Protein AF-A0A7Y0WK11-F1 (afdb_monomer)

Sequence (123 aa):
MGTFAAQTRNSITFGVKVQTRTAPRTLKIRSVFTRHSRAVTDRECSAAASDIALTLRQQLPVQWLLEGGDSFDFDLAAIIDGLDAIKPFGYPEDPPGLALDDLNEQLAKLLDWADDAEIKLIP

Foldseek 3Di:
DDDDDDDDDPPPPPPVPPVVPVFALEQACVVLCVVLVPPQALQSLLVSLVVNLVSCCVRGDVLCCDPPHPNHPPLNVVLSVLSNPSDNDDDPPDDRCPSVVSSVVSVVSVVVVCVVSNRHYDD

Nearest PDB structures (foldseek):
  1apc-assembly1_A  TM=3.805E-01  e=5.861E+00  Escherichia coli

Mean predicted aligned error: 12.35 Å

Radius of gyration: 22.63 Å; Cα contacts (8 Å, |Δi|>4): 124; chains: 1; bounding box: 49×23×84 Å

Solvent-accessible surface area (backbone atoms only — not comparable to full-atom values): 7321 Å² total; per-residue (Å²): 139,81,89,84,89,86,78,90,77,79,81,73,75,77,70,75,71,71,71,70,69,86,62,60,59,57,42,76,47,49,54,59,50,61,73,40,72,76,49,80,47,36,46,45,29,18,52,40,27,44,53,49,40,52,50,48,64,71,68,46,64,62,55,33,67,35,84,92,41,99,59,42,35,68,68,62,44,51,38,38,53,52,25,65,63,39,46,59,62,75,57,95,84,51,63,91,58,49,39,52,53,53,47,53,51,36,49,50,54,50,51,52,50,27,57,77,69,64,30,40,81,34,108

Structure (mmCIF, N/CA/C/O backbone):
data_AF-A0A7Y0WK11-F1
#
_entry.id   AF-A0A7Y0WK11-F1
#
loop_
_atom_site.group_PDB
_atom_site.id
_atom_site.type_symbol
_atom_site.label_atom_id
_atom_site.label_alt_id
_atom_site.label_comp_id
_atom_site.label_asym_id
_atom_site.label_entity_id
_atom_site.label_seq_id
_atom_site.pdbx_PDB_ins_code
_atom_site.Cartn_x
_atom_site.Cartn_y
_atom_site.Cartn_z
_atom_site.occupancy
_atom_site.B_iso_or_equiv
_atom_site.auth_seq_id
_atom_site.auth_comp_id
_atom_site.auth_asym_id
_atom_site.auth_atom_id
_atom_site.pdbx_PDB_model_num
ATOM 1 N N . MET A 1 1 ? -29.328 14.636 67.305 1.00 38.38 1 MET A N 1
ATOM 2 C CA . MET A 1 1 ? -28.026 13.932 67.345 1.00 38.38 1 MET A CA 1
ATOM 3 C C . MET A 1 1 ? -28.165 12.712 66.453 1.00 38.38 1 MET A C 1
ATOM 5 O O . MET A 1 1 ? -29.156 12.028 66.614 1.00 38.38 1 MET A O 1
ATOM 9 N N . GLY A 1 2 ? -27.338 12.371 65.480 1.00 38.56 2 GLY A N 1
ATOM 10 C CA . GLY A 1 2 ? -26.141 12.931 64.870 1.00 38.56 2 GLY A CA 1
ATOM 11 C C . GLY A 1 2 ? -25.891 12.050 63.634 1.00 38.56 2 GLY A C 1
ATOM 12 O O . GLY A 1 2 ? -26.166 10.854 63.660 1.00 38.56 2 GLY A O 1
ATOM 13 N N . THR A 1 3 ? -25.482 12.672 62.539 1.00 42.69 3 THR A N 1
ATOM 14 C CA . THR A 1 3 ? -25.095 12.086 61.245 1.00 42.69 3 THR A CA 1
ATOM 15 C C . THR A 1 3 ? -24.019 11.008 61.364 1.00 42.69 3 THR A C 1
ATOM 17 O O . THR A 1 3 ? -23.138 11.211 62.182 1.00 42.69 3 THR A O 1
ATOM 20 N N . PHE A 1 4 ? -23.997 10.000 60.478 1.00 45.12 4 PHE A N 1
ATOM 21 C CA . PHE A 1 4 ? -22.808 9.617 59.690 1.00 45.12 4 PHE A CA 1
ATOM 22 C C . PHE A 1 4 ? -23.217 8.810 58.447 1.00 45.12 4 PHE A C 1
ATOM 24 O O . PHE A 1 4 ? -23.961 7.836 58.522 1.00 45.12 4 PHE A O 1
ATOM 31 N N . ALA A 1 5 ? -22.736 9.278 57.299 1.00 45.41 5 ALA A N 1
ATOM 32 C CA . ALA A 1 5 ? -22.879 8.686 55.980 1.00 45.41 5 ALA A CA 1
ATOM 33 C C . ALA A 1 5 ? -21.745 7.691 55.697 1.00 45.41 5 ALA A C 1
ATOM 35 O O . ALA A 1 5 ? -20.624 7.921 56.140 1.00 45.41 5 ALA A O 1
ATOM 36 N N . ALA A 1 6 ? -22.029 6.651 54.912 1.00 45.59 6 ALA A N 1
ATOM 37 C CA . ALA A 1 6 ? -21.088 5.870 54.096 1.00 45.59 6 ALA A CA 1
ATOM 38 C C . ALA A 1 6 ? -21.876 4.691 53.494 1.00 45.59 6 ALA A C 1
ATOM 40 O O . ALA A 1 6 ? -22.678 4.085 54.185 1.00 45.59 6 ALA A O 1
ATOM 41 N N . GLN A 1 7 ? -21.728 4.247 52.255 1.00 43.44 7 GLN A N 1
ATOM 42 C CA . GLN A 1 7 ? -20.975 4.708 51.105 1.00 43.44 7 GLN A CA 1
ATOM 43 C C . GLN A 1 7 ? -21.502 3.855 49.942 1.00 43.44 7 GLN A C 1
ATOM 45 O O . GLN A 1 7 ? -21.763 2.661 50.081 1.00 43.44 7 GLN A O 1
ATOM 50 N N . THR A 1 8 ? -21.696 4.498 48.805 1.00 45.81 8 THR A N 1
ATOM 51 C CA . THR A 1 8 ? -22.075 3.927 47.515 1.00 45.81 8 THR A CA 1
ATOM 52 C C . THR A 1 8 ? -21.244 2.701 47.126 1.00 45.81 8 THR A C 1
ATOM 54 O O . THR A 1 8 ? -20.016 2.766 47.121 1.00 45.81 8 THR A O 1
ATOM 57 N N . ARG A 1 9 ? -21.895 1.652 46.621 1.00 36.44 9 ARG A N 1
ATOM 58 C CA . ARG A 1 9 ? -21.332 0.829 45.544 1.00 36.44 9 ARG A CA 1
ATOM 59 C C . ARG A 1 9 ? -22.390 0.691 44.459 1.00 36.44 9 ARG A C 1
ATOM 61 O O . ARG A 1 9 ? -23.114 -0.292 44.385 1.00 36.44 9 ARG A O 1
ATOM 68 N N . ASN A 1 10 ? -22.468 1.729 43.626 1.00 37.75 10 ASN A N 1
ATOM 69 C CA . ASN A 1 10 ? -22.903 1.546 42.251 1.00 37.75 10 ASN A CA 1
ATOM 70 C C . ASN A 1 10 ? -21.971 0.493 41.658 1.00 37.75 10 ASN A C 1
ATOM 72 O O . ASN A 1 10 ? -20.784 0.755 41.457 1.00 37.75 10 ASN A O 1
ATOM 76 N N . SER A 1 11 ? -22.502 -0.700 41.422 1.00 36.91 11 SER A N 1
ATOM 77 C CA . SER A 1 11 ? -21.900 -1.677 40.530 1.00 36.91 11 SER A CA 1
ATOM 78 C C . SER A 1 11 ? -21.915 -1.064 39.137 1.00 36.91 11 SER A C 1
ATOM 80 O O . SER A 1 11 ? -22.847 -1.257 38.362 1.00 36.91 11 SER A O 1
ATOM 82 N N . ILE A 1 12 ? -20.909 -0.241 38.845 1.00 43.19 12 ILE A N 1
ATOM 83 C CA . ILE A 1 12 ? -20.588 0.127 37.478 1.00 43.19 12 ILE A CA 1
ATOM 84 C C . ILE A 1 12 ? -20.056 -1.166 36.881 1.00 43.19 12 ILE A C 1
ATOM 86 O O . ILE A 1 12 ? -18.886 -1.512 37.036 1.00 43.19 12 ILE A O 1
ATOM 90 N N . THR A 1 13 ? -20.956 -1.925 36.262 1.00 38.69 13 THR A N 1
ATOM 91 C CA . THR A 1 13 ? -20.584 -2.876 35.231 1.00 38.69 13 THR A CA 1
ATOM 92 C C . THR A 1 13 ? -19.736 -2.073 34.261 1.00 38.69 13 THR A C 1
ATOM 94 O O . THR A 1 13 ? -20.257 -1.245 33.511 1.00 38.69 13 THR A O 1
ATOM 97 N N . PHE A 1 14 ? -18.418 -2.260 34.319 1.00 36.22 14 PHE A N 1
ATOM 98 C CA . PHE A 1 14 ? -17.553 -1.955 33.198 1.00 36.22 14 PHE A CA 1
ATOM 99 C C . PHE A 1 14 ? -18.024 -2.896 32.096 1.00 36.22 14 PHE A C 1
ATOM 101 O O . PHE A 1 14 ? -17.494 -3.986 31.905 1.00 36.22 14 PHE A O 1
ATOM 108 N N . GLY A 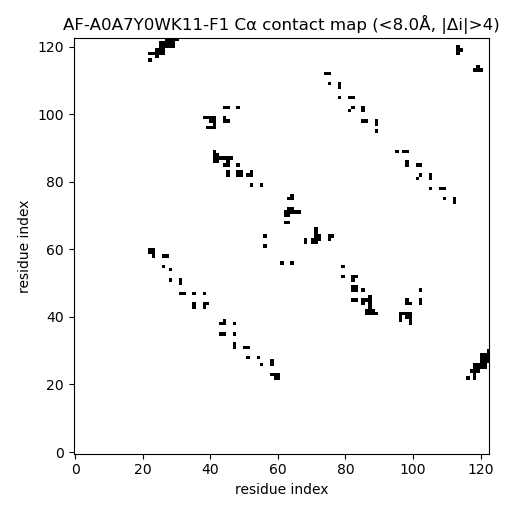1 15 ? -19.093 -2.495 31.403 1.00 32.28 15 GLY A N 1
ATOM 109 C CA . GLY A 1 15 ? -19.269 -2.877 30.027 1.00 32.28 15 GLY A CA 1
ATOM 110 C C . GLY A 1 15 ? -17.970 -2.433 29.402 1.00 32.28 15 GLY A C 1
ATOM 111 O O . GLY A 1 15 ? -17.730 -1.231 29.265 1.00 32.28 15 GLY A O 1
ATOM 112 N N . VAL A 1 16 ? -17.085 -3.397 29.166 1.00 35.97 16 VAL A N 1
ATOM 113 C CA . VAL A 1 16 ? -15.970 -3.239 28.258 1.00 35.97 16 VAL A CA 1
ATOM 114 C C . VAL A 1 16 ? -16.655 -2.752 26.997 1.00 35.97 16 VAL A C 1
ATOM 116 O O . VAL A 1 16 ? -17.256 -3.525 26.255 1.00 35.97 16 VAL A O 1
ATOM 119 N N . LYS A 1 17 ? -16.670 -1.429 26.810 1.00 33.88 17 LYS A N 1
ATOM 120 C CA . LYS A 1 17 ? -16.769 -0.854 25.490 1.00 33.88 17 LYS A CA 1
ATOM 121 C C . LYS A 1 17 ? -15.540 -1.439 24.836 1.00 33.88 17 LYS A C 1
ATOM 123 O O . LYS A 1 17 ? -14.447 -0.899 24.967 1.00 33.88 17 LYS A O 1
ATOM 128 N N . VAL A 1 18 ? -15.734 -2.586 24.190 1.00 41.50 18 VAL A N 1
ATOM 129 C CA . VAL A 1 18 ? -15.023 -2.901 22.974 1.00 41.50 18 VAL A CA 1
ATOM 130 C C . VAL A 1 18 ? -15.247 -1.625 22.188 1.00 41.50 18 VAL A C 1
ATOM 132 O O . VAL A 1 18 ? -16.340 -1.374 21.680 1.00 41.50 18 VAL A O 1
ATOM 135 N N . GLN A 1 19 ? -14.277 -0.711 22.258 1.00 36.12 19 GLN A N 1
ATOM 136 C CA . GLN A 1 19 ? -14.108 0.274 21.222 1.00 36.12 19 GLN A CA 1
ATOM 137 C C . GLN A 1 19 ? -13.847 -0.624 20.033 1.00 36.12 19 GLN A C 1
ATOM 139 O O . GLN A 1 19 ? -12.721 -1.047 19.800 1.00 36.12 19 GLN A O 1
ATOM 144 N N . THR A 1 20 ? -14.933 -1.071 19.402 1.00 43.47 20 THR A N 1
ATOM 145 C CA . THR A 1 20 ? -14.917 -1.663 18.087 1.00 43.47 20 THR A CA 1
ATOM 146 C C . THR A 1 20 ? -14.184 -0.609 17.309 1.00 43.47 20 THR A C 1
ATOM 148 O O . THR A 1 20 ? -14.741 0.477 17.109 1.00 43.47 20 THR A O 1
ATOM 151 N N . ARG A 1 21 ? -12.889 -0.885 17.093 1.00 48.34 21 ARG A N 1
ATOM 152 C CA . ARG A 1 21 ? -11.937 -0.104 16.323 1.00 48.34 21 ARG A CA 1
ATOM 153 C C . ARG A 1 21 ? -12.772 0.652 15.315 1.00 48.34 21 ARG A C 1
ATOM 155 O O . ARG A 1 21 ? -13.444 0.007 14.510 1.00 48.34 21 ARG A O 1
ATOM 162 N N . THR A 1 22 ? -12.832 1.979 15.393 1.00 49.22 22 THR A N 1
ATOM 163 C CA . THR A 1 22 ? -13.481 2.751 14.330 1.00 49.22 22 THR A CA 1
ATOM 164 C C . THR A 1 22 ? -12.533 2.718 13.135 1.00 49.22 22 THR A C 1
ATOM 166 O O . THR A 1 22 ? -11.942 3.720 12.750 1.00 49.22 22 THR A O 1
ATOM 169 N N . ALA A 1 23 ? -12.316 1.506 12.627 1.00 54.41 23 ALA A N 1
ATOM 170 C CA . ALA A 1 23 ? -11.744 1.199 11.353 1.00 54.41 23 ALA A CA 1
ATOM 171 C C . ALA A 1 23 ? -12.574 1.966 10.332 1.00 54.41 23 ALA A C 1
ATOM 173 O O . ALA A 1 23 ? -13.814 1.908 10.388 1.00 54.41 23 ALA A O 1
ATOM 174 N N . PRO A 1 24 ? -11.949 2.723 9.429 1.00 59.22 24 PRO A N 1
ATOM 175 C CA . PRO A 1 24 ? -12.678 3.271 8.309 1.00 59.22 24 PRO A CA 1
ATOM 176 C C . PRO A 1 24 ? -13.310 2.095 7.566 1.00 59.22 24 PRO A C 1
ATOM 178 O O . PRO A 1 24 ? -12.623 1.268 6.988 1.00 59.22 24 PRO A O 1
ATOM 181 N N . ARG A 1 25 ? -14.645 2.015 7.581 1.00 63.31 25 ARG A N 1
ATOM 182 C CA . ARG A 1 25 ? -15.401 0.954 6.887 1.00 63.31 25 ARG A CA 1
ATOM 183 C C . ARG A 1 25 ? -15.254 1.018 5.369 1.00 63.31 25 ARG A C 1
ATOM 185 O O . ARG A 1 25 ? -15.787 0.164 4.664 1.00 63.31 25 ARG A O 1
ATOM 192 N N . THR A 1 26 ? -14.617 2.075 4.869 1.00 69.69 26 THR A N 1
ATOM 193 C CA . THR A 1 26 ? -14.464 2.352 3.452 1.00 69.69 26 THR A CA 1
ATOM 194 C C . THR A 1 26 ? -13.113 2.9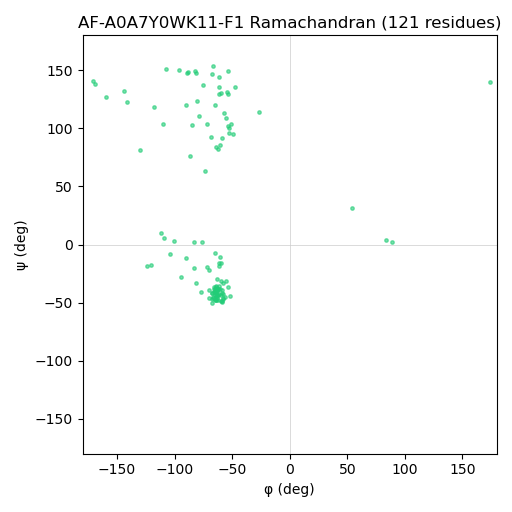88 3.151 1.00 69.69 26 THR A C 1
ATOM 196 O O . THR A 1 26 ? -12.776 3.987 3.787 1.00 69.69 26 THR A O 1
ATOM 199 N N . LEU A 1 27 ? -12.410 2.483 2.136 1.00 71.44 27 LEU A N 1
ATOM 200 C CA . LEU A 1 27 ? -11.136 3.014 1.646 1.00 71.44 27 LEU A CA 1
ATOM 201 C C . LEU A 1 27 ? -11.300 3.474 0.190 1.00 71.44 27 LEU A C 1
ATOM 203 O O . LEU A 1 27 ? -11.639 2.680 -0.690 1.00 71.44 27 LEU A O 1
ATOM 207 N N . LYS A 1 28 ? -11.099 4.769 -0.065 1.00 71.12 28 LYS A N 1
ATOM 208 C CA . LYS A 1 28 ? -11.177 5.398 -1.394 1.00 71.12 28 LYS A CA 1
ATOM 209 C C . LYS A 1 28 ? -9.832 5.293 -2.091 1.00 71.12 28 LYS A C 1
ATOM 211 O O . LYS A 1 28 ? -9.062 6.250 -2.117 1.00 71.12 28 LYS A O 1
ATOM 216 N N . ILE A 1 29 ? -9.535 4.106 -2.596 1.00 69.50 29 ILE A N 1
ATOM 217 C CA . ILE A 1 29 ? -8.260 3.811 -3.259 1.00 69.50 29 ILE A CA 1
ATOM 218 C C . ILE A 1 29 ? -8.449 3.354 -4.705 1.00 69.50 29 ILE A C 1
ATOM 220 O O . ILE A 1 29 ? -7.532 3.450 -5.513 1.00 69.50 29 ILE A O 1
ATOM 224 N N . ARG A 1 30 ? -9.666 2.935 -5.084 1.00 66.19 30 ARG A N 1
ATOM 225 C CA . ARG A 1 30 ? -10.001 2.498 -6.453 1.00 66.19 30 ARG A CA 1
ATOM 226 C C . ARG A 1 30 ? -9.731 3.566 -7.510 1.00 66.19 30 ARG A C 1
ATOM 228 O O . ARG A 1 30 ? -9.347 3.231 -8.628 1.00 66.19 30 ARG A O 1
ATOM 235 N N . SER A 1 31 ? -9.901 4.837 -7.173 1.00 66.50 31 SER A N 1
ATOM 236 C CA . SER A 1 31 ? -9.552 5.967 -8.040 1.00 66.50 31 SER A CA 1
ATOM 237 C C . SER A 1 31 ? -8.043 6.050 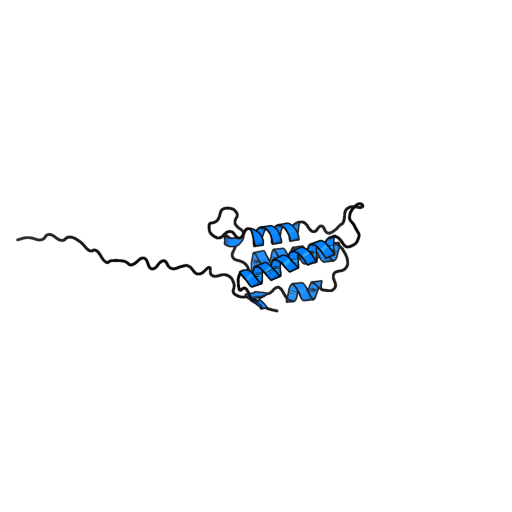-8.300 1.00 66.50 31 SER A C 1
ATOM 239 O O . SER A 1 31 ? -7.636 6.256 -9.445 1.00 66.50 31 SER A O 1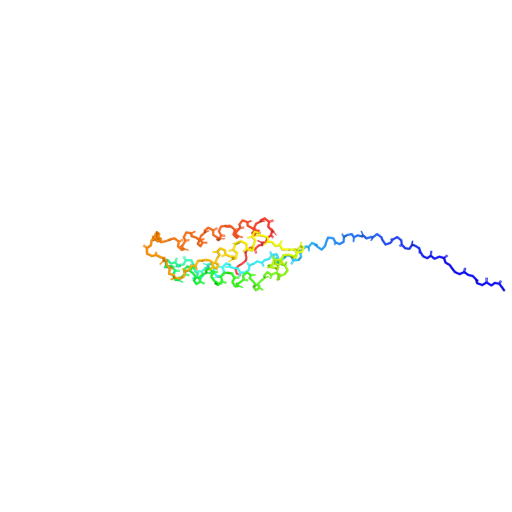
ATOM 241 N N . VAL A 1 32 ? -7.219 5.799 -7.279 1.00 67.31 32 VAL A N 1
ATOM 242 C CA . VAL A 1 32 ? -5.752 5.723 -7.389 1.00 67.31 32 VAL A CA 1
ATOM 243 C C . VAL A 1 32 ? -5.347 4.513 -8.238 1.00 67.31 32 VAL A C 1
ATOM 245 O O . VAL A 1 32 ? -4.606 4.665 -9.206 1.00 67.31 32 VAL A O 1
ATOM 248 N N . PHE A 1 33 ? -5.946 3.343 -7.992 1.00 68.00 33 PHE A N 1
ATOM 249 C CA . PHE A 1 33 ? -5.767 2.155 -8.837 1.00 68.00 33 PHE A CA 1
ATOM 250 C C . PHE A 1 33 ? -6.128 2.410 -10.305 1.00 68.00 33 PHE A C 1
ATOM 252 O O . PHE A 1 33 ? -5.388 2.037 -11.207 1.00 68.00 33 PHE A O 1
ATOM 259 N N . THR A 1 34 ? -7.255 3.073 -10.571 1.00 67.88 34 THR A N 1
ATOM 260 C CA . THR A 1 34 ? -7.705 3.351 -11.945 1.00 67.88 34 THR A CA 1
ATOM 261 C C . THR A 1 34 ? -6.728 4.281 -12.658 1.00 67.88 34 THR A C 1
ATOM 263 O O . THR A 1 34 ? -6.404 4.059 -13.826 1.00 67.88 34 THR A O 1
ATOM 266 N N . ARG A 1 35 ? -6.218 5.293 -11.947 1.00 64.25 35 ARG A N 1
ATOM 267 C CA . ARG A 1 35 ? -5.229 6.243 -12.463 1.00 64.25 35 ARG A CA 1
ATOM 268 C C . ARG A 1 35 ? -3.921 5.556 -12.853 1.00 64.25 35 ARG A C 1
ATOM 270 O O . ARG A 1 35 ? -3.352 5.902 -13.883 1.00 64.25 35 ARG A O 1
ATOM 277 N N . HIS A 1 36 ? -3.499 4.571 -12.064 1.00 64.69 36 HIS A N 1
ATOM 278 C CA . HIS A 1 36 ? -2.226 3.872 -12.237 1.00 64.69 36 HIS A CA 1
ATOM 279 C C . HIS A 1 36 ? -2.350 2.501 -12.917 1.00 64.69 36 HIS A C 1
ATOM 281 O O . HIS A 1 36 ? -1.345 1.852 -13.161 1.00 64.69 36 HIS A O 1
ATOM 287 N N . SER A 1 37 ? -3.552 2.092 -13.336 1.00 64.94 37 SER A N 1
ATOM 288 C CA . SER A 1 37 ? -3.814 0.833 -14.068 1.00 64.94 37 SER A CA 1
ATOM 289 C C . SER A 1 37 ? -3.090 0.707 -15.417 1.00 64.94 37 SER A C 1
ATOM 291 O O . SER A 1 37 ? -3.096 -0.354 -16.035 1.00 64.94 37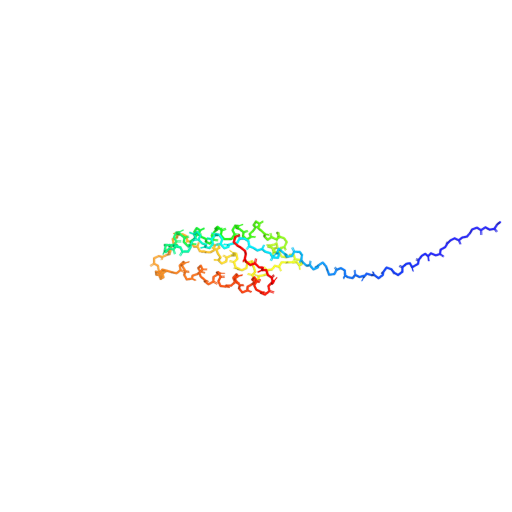 SER A O 1
ATOM 293 N N . ARG A 1 38 ? -2.498 1.806 -15.896 1.00 65.69 38 ARG A N 1
ATOM 294 C CA . ARG A 1 38 ? -1.698 1.879 -17.123 1.00 65.69 38 ARG A CA 1
ATOM 295 C C . ARG A 1 38 ? -0.209 2.079 -16.850 1.00 65.69 38 ARG A C 1
ATOM 297 O O . ARG A 1 38 ? 0.522 2.310 -17.804 1.00 65.69 38 ARG A O 1
ATOM 304 N N . ALA A 1 39 ? 0.217 2.056 -15.588 1.00 63.88 39 ALA A N 1
ATOM 305 C CA . ALA A 1 39 ? 1.624 2.135 -15.232 1.00 63.88 39 ALA A CA 1
ATOM 306 C C . ALA A 1 39 ? 2.335 0.888 -15.767 1.00 63.88 39 ALA A C 1
ATOM 308 O O . ALA A 1 39 ? 1.962 -0.232 -15.425 1.00 63.88 39 ALA A O 1
ATOM 309 N N . VAL A 1 40 ? 3.324 1.086 -16.637 1.00 66.94 40 VAL A N 1
ATOM 310 C CA . VAL A 1 40 ? 4.133 -0.013 -17.203 1.00 66.94 40 VAL A CA 1
ATOM 311 C C . VAL A 1 40 ? 5.619 0.211 -16.938 1.00 66.94 40 VAL A C 1
ATOM 313 O O . VAL A 1 40 ? 6.416 -0.716 -17.018 1.00 66.94 40 VAL A O 1
ATOM 316 N N . THR A 1 41 ? 6.010 1.445 -16.622 1.00 76.94 41 THR A N 1
ATOM 317 C CA . THR A 1 41 ? 7.397 1.792 -16.304 1.00 76.94 41 THR A CA 1
ATOM 318 C C . THR A 1 41 ? 7.636 1.808 -14.797 1.00 76.94 41 THR A C 1
ATOM 320 O O . THR A 1 41 ? 6.743 2.170 -14.029 1.00 76.94 41 THR A O 1
ATOM 323 N N . ASP A 1 42 ? 8.863 1.509 -14.364 1.00 77.00 42 ASP A N 1
ATOM 324 C CA . ASP A 1 42 ? 9.253 1.531 -12.942 1.00 77.00 42 ASP A CA 1
ATOM 325 C C . ASP A 1 42 ? 8.932 2.872 -12.272 1.00 77.00 42 ASP A C 1
ATOM 327 O O . ASP A 1 42 ? 8.482 2.941 -11.129 1.00 77.00 42 ASP A O 1
ATOM 331 N N . ARG A 1 43 ? 9.091 3.968 -13.020 1.00 78.06 43 ARG A N 1
ATOM 332 C CA . ARG A 1 43 ? 8.783 5.319 -12.549 1.00 78.06 43 ARG A CA 1
ATOM 333 C C . ARG A 1 43 ? 7.292 5.524 -12.295 1.00 78.06 43 ARG A C 1
ATOM 335 O O . ARG A 1 43 ? 6.932 6.181 -11.321 1.00 78.06 43 ARG A O 1
ATOM 342 N N . GLU A 1 44 ? 6.435 5.005 -13.168 1.00 80.69 44 GLU A N 1
ATOM 343 C CA . GLU A 1 44 ? 4.984 5.059 -12.975 1.00 80.69 44 GLU A CA 1
ATOM 344 C C . GLU A 1 44 ? 4.555 4.147 -11.823 1.00 80.69 44 GLU A C 1
ATOM 346 O O . GLU A 1 44 ? 3.728 4.561 -11.017 1.00 80.69 44 GLU A O 1
ATOM 351 N N . CYS A 1 45 ? 5.158 2.961 -11.697 1.00 79.88 45 CYS A N 1
ATOM 352 C CA . CYS A 1 45 ? 4.870 2.022 -10.611 1.00 79.88 45 CYS A CA 1
ATOM 353 C C . CYS A 1 45 ? 5.268 2.599 -9.247 1.00 79.88 45 CYS A C 1
ATOM 355 O O . CYS A 1 45 ? 4.476 2.576 -8.311 1.00 79.88 45 CYS A O 1
ATOM 357 N N . SER A 1 46 ? 6.447 3.212 -9.145 1.00 82.19 46 SER A N 1
ATOM 358 C CA . SER A 1 46 ? 6.896 3.895 -7.927 1.00 82.19 46 SER A CA 1
ATOM 359 C C . SER A 1 46 ? 6.018 5.101 -7.578 1.00 82.19 46 SER A C 1
ATOM 361 O O . SER A 1 46 ? 5.644 5.295 -6.419 1.00 82.19 46 SER A O 1
ATOM 363 N N . ALA A 1 47 ? 5.614 5.889 -8.582 1.00 83.56 47 ALA A N 1
ATOM 364 C CA . ALA A 1 47 ? 4.672 6.985 -8.373 1.00 83.56 47 ALA A CA 1
ATOM 365 C C . ALA A 1 47 ? 3.307 6.475 -7.886 1.00 83.56 47 ALA A C 1
ATOM 367 O O . ALA A 1 47 ? 2.717 7.082 -6.994 1.00 83.56 47 ALA A O 1
ATOM 368 N N . ALA A 1 48 ? 2.828 5.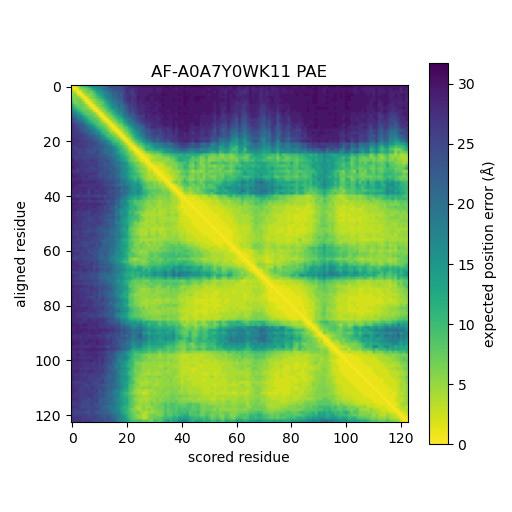354 -8.431 1.00 83.38 48 ALA A N 1
ATOM 369 C CA . ALA A 1 48 ? 1.602 4.700 -7.997 1.00 83.38 48 ALA A CA 1
ATOM 370 C C . ALA A 1 48 ? 1.704 4.197 -6.555 1.00 83.38 48 ALA A C 1
ATOM 372 O O . ALA A 1 48 ? 0.825 4.491 -5.748 1.00 83.38 48 ALA A O 1
ATOM 373 N N . ALA A 1 49 ? 2.794 3.505 -6.219 1.00 84.94 49 ALA A N 1
ATOM 374 C CA . ALA A 1 49 ? 3.055 2.993 -4.881 1.00 84.94 49 ALA A CA 1
ATOM 375 C C . ALA A 1 49 ? 3.067 4.118 -3.838 1.00 84.94 49 ALA A C 1
ATOM 377 O O . ALA A 1 49 ? 2.370 4.039 -2.827 1.00 84.94 49 ALA A O 1
ATOM 378 N N . SER A 1 50 ? 3.765 5.216 -4.143 1.00 84.69 50 SER A N 1
ATOM 379 C CA . SER A 1 50 ? 3.824 6.407 -3.289 1.00 84.69 50 SER A CA 1
ATOM 380 C C . SER A 1 50 ? 2.450 7.062 -3.095 1.00 84.69 50 SER A C 1
ATOM 382 O O . SER A 1 50 ? 2.091 7.441 -1.980 1.00 84.69 50 SER A O 1
ATOM 384 N N . ASP A 1 51 ? 1.659 7.194 -4.167 1.00 85.12 51 ASP A N 1
ATOM 385 C CA . ASP A 1 51 ? 0.310 7.784 -4.120 1.00 85.12 51 ASP A CA 1
ATOM 386 C C . ASP A 1 51 ? -0.638 6.916 -3.269 1.00 85.12 51 ASP A C 1
ATOM 388 O O . ASP A 1 51 ? -1.431 7.420 -2.469 1.00 85.12 51 ASP A O 1
ATOM 392 N N . ILE A 1 52 ? -0.504 5.591 -3.376 1.00 83.69 52 ILE A N 1
ATOM 393 C CA . ILE A 1 52 ? -1.259 4.612 -2.589 1.00 83.69 52 ILE A CA 1
ATOM 394 C C . ILE A 1 52 ? -0.861 4.666 -1.112 1.00 83.69 52 ILE A C 1
ATOM 396 O O . ILE A 1 52 ? -1.737 4.828 -0.262 1.00 83.69 52 ILE A O 1
ATOM 400 N N . ALA A 1 53 ? 0.434 4.612 -0.797 1.00 85.62 53 ALA A N 1
ATOM 401 C CA . ALA A 1 53 ? 0.936 4.695 0.572 1.00 85.62 53 ALA A CA 1
ATOM 402 C C . ALA A 1 53 ? 0.513 6.007 1.254 1.00 85.62 53 ALA A C 1
ATOM 404 O O . ALA A 1 53 ? 0.062 6.012 2.404 1.00 85.62 53 ALA A O 1
ATOM 405 N N . LEU A 1 54 ? 0.582 7.131 0.533 1.00 85.31 54 LEU A N 1
ATOM 406 C CA . LEU A 1 54 ? 0.106 8.423 1.026 1.00 85.31 54 LEU A CA 1
ATOM 407 C C . LEU A 1 54 ? -1.408 8.413 1.278 1.00 85.31 54 LEU A C 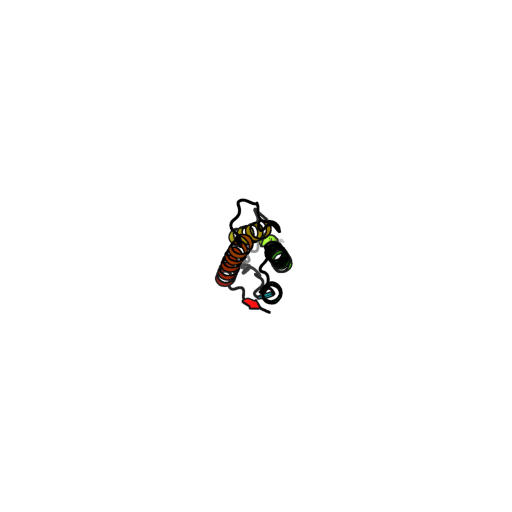1
ATOM 409 O O . LEU A 1 54 ? -1.863 8.897 2.315 1.00 85.31 54 LEU A O 1
ATOM 413 N N . THR A 1 55 ? -2.186 7.840 0.359 1.00 84.00 55 THR A N 1
ATOM 414 C CA . THR A 1 55 ? -3.644 7.727 0.493 1.00 84.00 55 THR A CA 1
ATOM 415 C C . THR A 1 55 ? -4.027 6.890 1.714 1.00 84.00 55 THR A C 1
ATOM 417 O O . THR A 1 55 ? -4.911 7.289 2.474 1.00 84.00 55 THR A O 1
ATOM 420 N N . LEU A 1 56 ? -3.333 5.772 1.951 1.00 83.06 56 LEU A N 1
ATOM 421 C CA . LEU A 1 56 ? -3.523 4.938 3.139 1.00 83.06 56 LEU A CA 1
ATOM 422 C C . LEU A 1 56 ? -3.241 5.732 4.415 1.00 83.06 56 LEU A C 1
ATOM 424 O O . LEU A 1 56 ? -4.091 5.784 5.299 1.00 83.06 56 LEU A O 1
ATOM 428 N N . ARG A 1 57 ? -2.113 6.447 4.478 1.00 83.31 57 ARG A N 1
ATOM 429 C CA . ARG A 1 57 ? -1.756 7.307 5.622 1.00 83.31 57 ARG A CA 1
ATOM 430 C C . ARG A 1 57 ? -2.770 8.423 5.893 1.00 83.31 57 ARG A C 1
ATOM 432 O O . ARG A 1 57 ? -2.937 8.825 7.039 1.00 83.31 57 ARG A O 1
ATOM 439 N N . GLN A 1 58 ? -3.434 8.938 4.858 1.00 83.06 58 GLN A N 1
ATOM 440 C CA . GLN A 1 58 ? -4.442 9.996 4.993 1.00 83.06 58 GLN A CA 1
ATOM 441 C C . GLN A 1 58 ? -5.820 9.475 5.412 1.00 83.06 58 GLN A C 1
ATOM 443 O O . GLN A 1 58 ? -6.565 10.189 6.083 1.00 83.06 58 GLN A O 1
ATOM 448 N N . GLN A 1 59 ? -6.190 8.271 4.974 1.00 81.31 59 GLN A N 1
ATOM 449 C CA . GLN A 1 59 ? -7.521 7.711 5.223 1.00 81.31 59 GLN A CA 1
ATOM 450 C C . GLN A 1 59 ? -7.577 6.823 6.462 1.00 81.31 59 GLN A C 1
ATOM 452 O O . GLN A 1 59 ? -8.642 6.699 7.072 1.00 81.31 59 GLN A O 1
ATOM 457 N N . LEU A 1 60 ? -6.458 6.201 6.827 1.00 81.69 60 LEU A N 1
ATOM 458 C CA . LEU A 1 60 ? -6.382 5.298 7.961 1.00 81.69 60 LEU A CA 1
ATOM 459 C C . LEU A 1 60 ? -6.032 6.054 9.250 1.00 81.69 60 LEU A C 1
ATOM 461 O O . LEU A 1 60 ? -5.305 7.049 9.224 1.00 81.69 60 LEU A O 1
ATOM 465 N N . PRO A 1 61 ? -6.544 5.602 10.407 1.00 80.44 61 PRO A N 1
ATOM 466 C CA . PRO A 1 61 ? -6.200 6.187 11.692 1.00 80.44 61 PRO A CA 1
ATOM 467 C C . PRO A 1 61 ? -4.694 6.088 11.957 1.00 80.44 61 PRO A C 1
ATOM 469 O O . PRO A 1 61 ? -4.129 4.999 11.916 1.00 80.44 61 PRO A O 1
ATOM 472 N N . VAL A 1 62 ? -4.056 7.200 12.336 1.00 78.88 62 VAL A N 1
ATOM 473 C CA . VAL A 1 62 ? -2.606 7.238 12.623 1.00 78.88 62 VAL A CA 1
ATOM 474 C C . VAL A 1 62 ? -2.175 6.213 13.680 1.00 78.88 62 VAL A C 1
ATOM 476 O O . VAL A 1 62 ? -1.087 5.664 13.608 1.00 78.88 62 VAL A O 1
ATOM 479 N N . GLN A 1 63 ? -3.061 5.897 14.626 1.00 78.88 63 GLN A N 1
ATOM 480 C CA . GLN A 1 63 ? -2.863 4.888 15.672 1.00 78.88 63 GLN A CA 1
ATOM 481 C C . GLN A 1 63 ? -2.651 3.456 15.145 1.00 78.88 63 GLN A C 1
ATOM 483 O O . GLN A 1 63 ? -2.168 2.617 15.894 1.00 78.88 63 GLN A O 1
ATOM 488 N N . TRP A 1 64 ? -3.023 3.169 13.893 1.00 80.31 64 TRP A N 1
ATOM 489 C CA . TRP A 1 64 ? -2.743 1.885 13.237 1.00 80.31 64 TRP A CA 1
ATOM 490 C C . TRP A 1 64 ? -1.343 1.832 12.633 1.00 80.31 64 TRP A C 1
ATOM 492 O O . TRP A 1 64 ? -0.811 0.753 12.423 1.00 80.31 64 TRP A O 1
ATOM 502 N N . LEU A 1 65 ? -0.742 2.997 12.394 1.00 78.81 65 LEU A N 1
ATOM 503 C CA . LEU A 1 65 ? 0.575 3.162 11.781 1.00 78.81 65 LEU A CA 1
ATOM 504 C C . LEU A 1 65 ? 1.659 3.530 12.799 1.00 78.81 65 LEU A C 1
ATOM 506 O O . LEU A 1 65 ? 2.835 3.599 12.461 1.00 78.81 65 LEU A O 1
ATOM 510 N N . LEU A 1 66 ? 1.263 3.813 14.039 1.00 79.69 66 LEU A N 1
ATOM 511 C CA . LEU A 1 66 ? 2.160 4.213 15.113 1.00 79.69 66 LEU A CA 1
ATOM 512 C C . LEU A 1 66 ? 2.744 2.968 15.780 1.00 79.69 66 LEU A C 1
ATOM 514 O O . LEU A 1 66 ? 2.068 2.300 16.566 1.00 79.69 66 LEU A O 1
ATOM 518 N N . GLU A 1 67 ? 3.996 2.668 15.443 1.00 75.25 67 GLU A N 1
ATOM 519 C CA . GLU A 1 67 ? 4.734 1.535 15.996 1.00 75.25 67 GLU A CA 1
ATOM 520 C C . GLU A 1 67 ? 4.738 1.588 17.535 1.00 75.25 67 GLU A C 1
ATOM 522 O O . GLU A 1 67 ? 4.991 2.631 18.145 1.00 75.25 67 GLU A O 1
ATOM 527 N N . GLY A 1 68 ? 4.412 0.460 18.170 1.00 68.38 68 GLY A N 1
ATOM 528 C CA . GLY A 1 68 ? 4.328 0.346 19.630 1.00 68.38 68 GLY A CA 1
ATOM 529 C C . GLY A 1 68 ? 3.000 0.797 20.251 1.00 68.38 68 GLY A C 1
ATOM 530 O O . GLY A 1 68 ? 2.875 0.784 21.475 1.00 68.38 68 GLY A O 1
ATOM 531 N N . GLY A 1 69 ? 2.001 1.180 19.447 1.00 68.62 69 GLY A N 1
ATOM 532 C CA . GLY A 1 69 ? 0.637 1.417 19.922 1.00 68.62 69 GLY A CA 1
ATOM 533 C C . GLY A 1 69 ? -0.176 0.125 20.078 1.00 68.62 69 GLY A C 1
ATOM 534 O O . GLY A 1 69 ? -0.058 -0.789 19.270 1.00 68.62 69 GLY A O 1
ATOM 535 N N . ASP A 1 70 ? -1.096 0.080 21.048 1.00 73.94 70 ASP A N 1
ATOM 536 C CA . ASP A 1 70 ? -2.004 -1.068 21.271 1.00 73.94 70 ASP A CA 1
ATOM 537 C C . ASP A 1 70 ? -2.911 -1.392 20.066 1.00 73.94 70 ASP A C 1
ATOM 539 O O . ASP A 1 70 ? -3.549 -2.441 20.007 1.00 73.94 70 ASP A O 1
ATOM 543 N N . SER A 1 71 ? -3.032 -0.458 19.120 1.00 76.94 71 SER A N 1
ATOM 544 C CA . SER A 1 71 ? -3.840 -0.590 17.903 1.00 76.94 71 SER A CA 1
ATOM 545 C C . SER A 1 71 ? -3.007 -0.657 16.625 1.00 76.94 71 SER A C 1
ATOM 547 O O . SER A 1 71 ? -3.603 -0.575 15.551 1.00 76.94 71 SER A O 1
ATOM 549 N N . PHE A 1 72 ? -1.681 -0.790 16.739 1.00 79.94 72 PHE A N 1
ATOM 550 C CA . PHE A 1 72 ? -0.771 -0.893 15.603 1.00 79.94 72 PHE A CA 1
ATOM 551 C C . PHE A 1 72 ? -1.087 -2.128 14.761 1.00 79.94 72 PHE A C 1
ATOM 553 O O . PHE A 1 72 ? -1.341 -3.212 15.292 1.00 79.94 72 PHE A O 1
ATOM 560 N N . ASP A 1 73 ? -1.096 -1.943 13.448 1.00 83.56 73 ASP A N 1
ATOM 561 C CA . ASP A 1 73 ? -1.367 -2.988 12.477 1.00 83.56 73 ASP A CA 1
ATOM 562 C C . ASP A 1 73 ? -0.067 -3.307 11.730 1.00 83.56 73 ASP A C 1
ATOM 564 O O . ASP A 1 73 ? 0.408 -2.525 10.904 1.00 83.56 73 ASP A O 1
ATOM 568 N N . PHE A 1 74 ? 0.539 -4.439 12.098 1.00 83.81 74 PHE A N 1
ATOM 569 C CA . PHE A 1 74 ? 1.821 -4.881 11.552 1.00 83.81 74 PHE A CA 1
ATOM 570 C C . PHE A 1 74 ? 1.731 -5.185 10.055 1.00 83.81 74 PHE A C 1
ATOM 572 O O . PHE A 1 74 ? 2.671 -4.876 9.324 1.00 83.81 74 PHE A O 1
ATOM 579 N N . ASP A 1 75 ? 0.611 -5.747 9.600 1.00 86.19 75 ASP A N 1
ATOM 580 C CA . ASP A 1 75 ? 0.411 -6.100 8.196 1.00 86.19 75 ASP A CA 1
ATOM 581 C C . ASP A 1 75 ? 0.276 -4.832 7.355 1.00 86.19 75 ASP A C 1
ATOM 583 O O . ASP A 1 75 ? 0.968 -4.665 6.350 1.00 86.19 75 ASP A O 1
ATOM 587 N N . LEU A 1 76 ? -0.530 -3.875 7.820 1.00 84.94 76 LEU A N 1
ATOM 588 C CA . LEU A 1 76 ? -0.671 -2.572 7.178 1.00 84.94 76 LEU A CA 1
ATOM 589 C C . LEU A 1 76 ? 0.656 -1.804 7.111 1.00 84.94 76 LEU A C 1
ATOM 591 O O . LEU A 1 76 ? 0.963 -1.197 6.083 1.00 84.94 76 LEU A O 1
ATOM 595 N N . ALA A 1 77 ? 1.434 -1.806 8.195 1.00 86.44 77 ALA A N 1
ATOM 596 C CA . ALA A 1 77 ? 2.742 -1.161 8.219 1.00 86.44 77 ALA A CA 1
ATOM 597 C C . ALA A 1 77 ? 3.705 -1.818 7.219 1.00 86.44 77 ALA A C 1
ATOM 599 O O . ALA A 1 77 ? 4.330 -1.114 6.429 1.00 86.44 77 ALA A O 1
ATOM 600 N N . ALA A 1 78 ? 3.742 -3.154 7.174 1.00 88.44 78 ALA A N 1
ATOM 601 C CA . ALA A 1 78 ? 4.561 -3.898 6.221 1.00 88.44 78 ALA A CA 1
ATOM 602 C C . ALA A 1 78 ? 4.163 -3.627 4.760 1.00 88.44 78 ALA A C 1
ATOM 604 O O . ALA A 1 78 ? 5.036 -3.504 3.902 1.00 88.44 78 ALA A O 1
ATOM 605 N N . ILE A 1 79 ? 2.864 -3.491 4.474 1.00 88.56 79 ILE A N 1
ATOM 606 C CA . ILE A 1 79 ? 2.363 -3.120 3.141 1.00 88.56 79 ILE A CA 1
ATOM 607 C C . ILE A 1 79 ? 2.841 -1.717 2.758 1.00 88.56 79 ILE A C 1
ATOM 609 O O . ILE A 1 79 ? 3.316 -1.501 1.645 1.00 88.56 79 ILE A O 1
ATOM 613 N N . ILE A 1 80 ? 2.727 -0.750 3.671 1.00 87.25 80 ILE A N 1
ATOM 614 C CA . ILE A 1 80 ? 3.150 0.632 3.420 1.00 87.25 80 ILE A CA 1
ATOM 615 C C . ILE A 1 80 ? 4.663 0.718 3.204 1.00 87.25 80 ILE A C 1
ATOM 617 O O . ILE A 1 80 ? 5.096 1.382 2.264 1.00 87.25 80 ILE A O 1
ATOM 621 N N . ASP A 1 81 ? 5.453 0.020 4.016 1.00 86.88 81 ASP A N 1
ATOM 622 C CA . ASP A 1 81 ? 6.906 -0.041 3.847 1.00 86.88 81 ASP A CA 1
ATOM 623 C C . ASP A 1 81 ? 7.288 -0.729 2.529 1.00 86.88 81 ASP A C 1
ATOM 625 O O . ASP A 1 81 ? 8.195 -0.277 1.830 1.00 86.88 81 ASP A O 1
ATOM 629 N N . GLY A 1 82 ? 6.558 -1.780 2.140 1.00 85.88 82 GLY A N 1
ATOM 630 C CA . GLY A 1 82 ? 6.722 -2.451 0.853 1.00 85.88 82 GLY A CA 1
ATOM 631 C C . GLY A 1 82 ? 6.411 -1.543 -0.338 1.00 85.88 82 GLY A C 1
ATOM 632 O O . GLY A 1 82 ? 7.136 -1.568 -1.327 1.00 85.88 82 GLY A O 1
ATOM 633 N N . LEU A 1 83 ? 5.379 -0.701 -0.241 1.00 86.50 83 LEU A N 1
ATOM 634 C CA . LEU A 1 83 ? 5.053 0.297 -1.265 1.00 86.50 83 LEU A CA 1
ATOM 635 C C . LEU A 1 83 ? 6.128 1.391 -1.359 1.00 86.50 83 LEU A C 1
ATOM 637 O O . LEU A 1 83 ? 6.519 1.771 -2.461 1.00 86.50 83 LEU A O 1
ATOM 641 N N . ASP A 1 84 ? 6.637 1.874 -0.224 1.00 84.69 84 ASP A N 1
ATOM 642 C CA . ASP A 1 84 ? 7.704 2.883 -0.191 1.00 84.69 84 ASP A CA 1
ATOM 643 C C . ASP A 1 84 ? 9.064 2.321 -0.657 1.00 84.69 84 ASP A C 1
ATOM 645 O O . ASP A 1 84 ? 9.933 3.077 -1.103 1.00 84.69 84 ASP A O 1
ATOM 649 N N . ALA A 1 85 ? 9.256 0.999 -0.602 1.00 86.50 85 ALA A N 1
ATOM 650 C CA . ALA A 1 85 ? 10.449 0.332 -1.116 1.00 86.50 85 ALA A CA 1
ATOM 651 C C . ALA A 1 85 ? 10.517 0.300 -2.656 1.00 86.50 85 ALA A C 1
ATOM 653 O O . ALA A 1 85 ? 11.612 0.141 -3.205 1.00 86.50 85 ALA A O 1
ATOM 654 N N . ILE A 1 86 ? 9.392 0.497 -3.358 1.00 84.12 86 ILE A N 1
ATOM 655 C CA . ILE A 1 86 ? 9.331 0.490 -4.826 1.00 84.12 86 ILE A CA 1
ATOM 656 C C . ILE A 1 86 ? 9.997 1.756 -5.370 1.00 84.12 86 ILE A C 1
ATOM 658 O O . ILE A 1 86 ? 9.442 2.862 -5.348 1.00 84.12 86 ILE A O 1
ATOM 662 N N . LYS A 1 87 ? 11.215 1.598 -5.889 1.00 77.94 87 LYS A N 1
ATOM 663 C CA . LYS A 1 87 ? 12.024 2.713 -6.392 1.00 77.94 87 LYS A CA 1
ATOM 664 C C . LYS A 1 87 ? 11.634 3.111 -7.820 1.00 77.94 87 LYS A C 1
ATOM 666 O O . LYS A 1 87 ? 11.272 2.261 -8.625 1.00 77.94 87 LYS A O 1
ATOM 671 N N . PRO A 1 88 ? 11.781 4.400 -8.18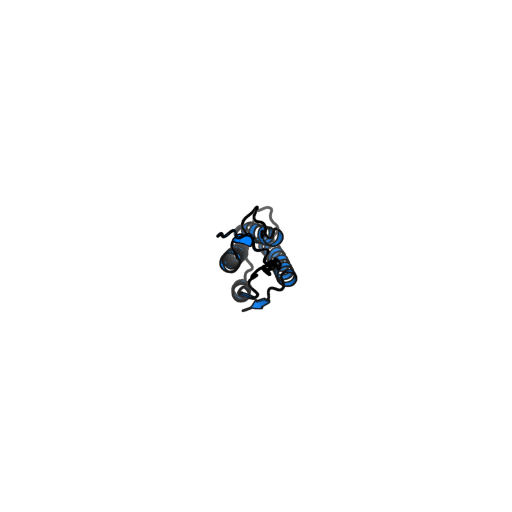6 1.00 71.19 88 PRO A N 1
ATOM 672 C CA . PRO A 1 88 ? 11.458 4.890 -9.529 1.00 71.19 88 PRO A CA 1
ATOM 673 C C . PRO A 1 88 ? 12.515 4.532 -10.585 1.00 71.19 88 PRO A C 1
ATOM 675 O O . PRO A 1 88 ? 12.415 4.969 -11.733 1.00 71.19 88 PRO A O 1
ATOM 678 N N . PHE A 1 89 ? 13.547 3.794 -10.184 1.00 69.56 89 PHE A N 1
ATOM 679 C CA . PHE A 1 89 ? 14.614 3.264 -11.014 1.00 69.56 89 PHE A CA 1
ATOM 680 C C . PHE A 1 89 ? 14.953 1.864 -10.497 1.00 69.56 89 PHE A C 1
ATOM 682 O O . PHE A 1 89 ? 15.297 1.723 -9.322 1.00 69.56 89 PHE A O 1
ATOM 689 N N . GLY A 1 90 ? 14.858 0.854 -11.362 1.00 63.44 90 GLY A N 1
ATOM 690 C CA . GLY A 1 90 ? 15.474 -0.443 -11.106 1.00 63.44 90 GLY A CA 1
ATOM 691 C C . GLY A 1 90 ? 16.999 -0.326 -11.123 1.00 63.44 90 GLY A C 1
ATOM 692 O O . GLY A 1 90 ? 17.575 0.498 -11.847 1.00 63.44 90 GLY A O 1
ATOM 693 N N . TYR A 1 91 ? 17.670 -1.129 -10.308 1.00 66.62 91 TYR A N 1
ATOM 694 C CA . TYR A 1 91 ? 19.099 -1.359 -10.448 1.00 66.62 91 TYR A CA 1
ATOM 695 C C . TYR A 1 91 ? 19.367 -2.106 -11.763 1.00 66.62 91 TYR A C 1
ATOM 697 O O . TYR A 1 91 ? 18.506 -2.827 -12.259 1.00 66.62 91 TYR A O 1
ATOM 705 N N . PRO A 1 92 ? 20.558 -1.963 -12.368 1.00 65.44 92 PRO A N 1
ATOM 706 C CA . PRO A 1 92 ? 20.881 -2.646 -13.625 1.00 65.44 92 PRO A CA 1
ATOM 707 C C . PRO A 1 92 ? 20.842 -4.183 -13.530 1.00 65.44 92 PRO A C 1
ATOM 709 O O . PRO A 1 92 ? 20.825 -4.855 -14.557 1.00 65.44 92 PRO A O 1
ATOM 712 N N . GLU A 1 93 ? 20.860 -4.727 -12.314 1.00 73.62 93 GLU A N 1
ATOM 713 C CA . GLU A 1 93 ? 20.717 -6.150 -11.996 1.00 73.62 93 GLU A CA 1
ATOM 714 C C . GLU A 1 93 ? 19.266 -6.597 -11.771 1.00 73.62 93 GLU A C 1
ATOM 716 O O . GLU A 1 93 ? 19.008 -7.802 -11.742 1.00 73.62 93 GLU A O 1
ATOM 721 N N . ASP A 1 94 ? 18.327 -5.655 -11.655 1.00 68.62 94 ASP A N 1
ATOM 722 C CA . ASP A 1 94 ? 16.924 -5.969 -11.425 1.00 68.62 94 ASP A CA 1
ATOM 723 C C . ASP A 1 94 ? 16.272 -6.486 -12.714 1.00 68.62 94 ASP A C 1
ATOM 725 O O . ASP A 1 94 ? 16.491 -5.939 -13.805 1.00 68.62 94 ASP A O 1
ATOM 729 N N . PRO A 1 95 ? 15.450 -7.545 -12.623 1.00 70.38 95 PRO A N 1
ATOM 730 C CA . PRO A 1 95 ? 14.704 -8.022 -13.768 1.00 70.38 95 PRO A CA 1
ATOM 731 C C . PRO A 1 95 ? 13.743 -6.937 -14.284 1.00 70.38 95 PRO A C 1
ATOM 733 O O . PRO A 1 95 ? 13.152 -6.185 -13.503 1.00 70.38 95 PRO A O 1
ATOM 736 N N . PRO A 1 96 ? 13.551 -6.849 -15.612 1.00 68.00 96 PRO A N 1
ATOM 737 C CA . PRO A 1 96 ? 12.617 -5.893 -16.188 1.00 68.00 96 PRO A CA 1
ATOM 738 C C . PRO A 1 96 ? 11.201 -6.177 -15.680 1.00 68.00 96 PRO A C 1
ATOM 740 O O . PRO A 1 96 ? 10.729 -7.309 -15.772 1.00 68.00 96 PRO A O 1
ATOM 743 N N . GLY A 1 97 ? 10.520 -5.144 -15.181 1.00 69.62 97 GLY A N 1
ATOM 744 C CA . GLY A 1 97 ? 9.167 -5.267 -14.635 1.00 69.62 97 GLY A CA 1
ATOM 745 C C . GLY A 1 97 ? 9.101 -5.610 -13.146 1.00 69.62 97 GLY A C 1
ATOM 746 O O . GLY A 1 97 ? 7.993 -5.690 -12.625 1.00 69.62 97 GLY A O 1
ATOM 747 N N . LEU A 1 98 ? 10.240 -5.723 -12.445 1.00 79.75 98 LEU A N 1
ATOM 748 C CA . LEU A 1 98 ? 10.271 -5.970 -10.998 1.00 79.75 98 LEU A CA 1
ATOM 749 C C . LEU A 1 98 ? 9.395 -4.977 -10.221 1.00 79.75 98 LEU A C 1
ATOM 751 O O . LEU A 1 98 ? 8.603 -5.380 -9.383 1.00 79.75 98 LEU A O 1
ATOM 755 N N . ALA A 1 99 ? 9.456 -3.685 -10.558 1.00 77.50 99 ALA A N 1
ATOM 756 C CA . ALA A 1 99 ? 8.660 -2.660 -9.884 1.00 77.50 99 ALA A CA 1
ATOM 757 C C . ALA A 1 99 ? 7.142 -2.846 -10.066 1.00 77.50 99 ALA A C 1
ATOM 759 O O . ALA A 1 99 ? 6.364 -2.449 -9.198 1.00 77.50 99 ALA A O 1
ATOM 760 N N . LEU A 1 100 ? 6.711 -3.423 -11.193 1.00 80.31 100 LEU A N 1
ATOM 761 C CA . LEU A 1 100 ? 5.306 -3.737 -11.443 1.00 80.31 100 LEU A CA 1
ATOM 762 C C . LEU A 1 100 ? 4.883 -4.991 -10.673 1.00 80.31 100 LEU A C 1
ATOM 764 O O . LEU A 1 100 ? 3.786 -5.016 -10.119 1.00 80.31 100 LEU A O 1
ATOM 768 N N . ASP A 1 101 ? 5.741 -6.009 -10.631 1.00 82.69 101 ASP A N 1
ATOM 769 C CA . ASP A 1 101 ? 5.499 -7.232 -9.866 1.00 82.69 101 ASP A CA 1
ATOM 770 C C . ASP A 1 101 ? 5.426 -6.932 -8.363 1.00 82.69 101 ASP A C 1
ATOM 772 O O . ASP A 1 101 ? 4.440 -7.297 -7.721 1.00 82.69 101 ASP A O 1
ATOM 776 N N . ASP A 1 102 ? 6.382 -6.162 -7.836 1.00 84.50 102 ASP A N 1
ATOM 777 C CA . ASP A 1 102 ? 6.396 -5.692 -6.449 1.00 84.50 102 ASP A CA 1
ATOM 778 C C . ASP A 1 102 ? 5.136 -4.881 -6.136 1.00 84.50 102 ASP A C 1
ATOM 780 O O . ASP A 1 102 ? 4.470 -5.117 -5.126 1.00 84.50 102 ASP A O 1
ATOM 784 N N . LEU A 1 103 ? 4.758 -3.949 -7.021 1.00 83.19 103 LEU A N 1
ATOM 785 C CA . LEU A 1 103 ? 3.529 -3.176 -6.859 1.00 83.19 103 LEU A CA 1
ATOM 786 C C . LEU A 1 103 ? 2.313 -4.103 -6.799 1.00 83.19 103 LEU A C 1
ATOM 788 O O . LEU A 1 103 ? 1.512 -3.991 -5.877 1.00 83.19 103 LEU A O 1
ATOM 792 N N . ASN A 1 104 ? 2.174 -5.037 -7.738 1.00 83.06 104 ASN A N 1
ATOM 793 C CA . ASN A 1 104 ? 1.055 -5.976 -7.756 1.00 83.06 104 ASN A CA 1
ATOM 794 C C . ASN A 1 104 ? 1.008 -6.853 -6.498 1.00 83.06 104 ASN A C 1
ATOM 796 O O . ASN A 1 104 ? -0.080 -7.094 -5.973 1.00 83.06 104 ASN A O 1
ATOM 800 N N . GLU A 1 105 ? 2.159 -7.288 -5.986 1.00 86.31 105 GLU A N 1
ATOM 801 C CA . GLU A 1 105 ? 2.245 -8.067 -4.752 1.00 86.31 105 GLU A CA 1
ATOM 802 C C . GLU A 1 105 ? 1.780 -7.253 -3.537 1.00 86.31 105 GLU A C 1
ATOM 804 O O . GLU A 1 105 ? 0.947 -7.726 -2.759 1.00 86.31 105 GLU A O 1
ATOM 809 N N . GLN A 1 106 ? 2.257 -6.013 -3.381 1.00 86.56 106 GLN A N 1
ATOM 810 C CA . GLN A 1 106 ? 1.825 -5.150 -2.275 1.00 86.56 106 GLN A CA 1
ATOM 811 C C . GLN A 1 106 ? 0.339 -4.808 -2.365 1.00 86.56 106 GLN A C 1
ATOM 813 O O . GLN A 1 106 ? -0.356 -4.730 -1.352 1.00 86.56 106 GLN A O 1
ATOM 818 N N . LEU A 1 107 ? -0.175 -4.640 -3.583 1.00 83.06 107 LEU A N 1
ATOM 819 C CA . LEU A 1 107 ? -1.591 -4.401 -3.808 1.00 83.06 107 LEU A CA 1
ATOM 820 C C . LEU A 1 107 ? -2.436 -5.619 -3.446 1.00 83.06 107 LEU A C 1
ATOM 822 O O . LEU A 1 107 ? -3.470 -5.443 -2.812 1.00 83.06 107 LEU A O 1
ATOM 826 N N . ALA A 1 108 ? -2.006 -6.831 -3.796 1.00 85.44 108 ALA A N 1
ATOM 827 C CA . ALA A 1 108 ? -2.691 -8.054 -3.388 1.00 85.44 108 ALA A CA 1
ATOM 828 C C . ALA A 1 108 ? -2.766 -8.158 -1.857 1.00 85.44 108 ALA A C 1
ATOM 830 O O . ALA A 1 108 ? -3.859 -8.296 -1.313 1.00 85.44 108 ALA A O 1
ATOM 831 N N . LYS A 1 109 ? -1.642 -7.942 -1.160 1.00 86.88 109 LYS A N 1
ATOM 832 C CA . LYS A 1 109 ? -1.601 -7.918 0.313 1.00 86.88 109 LYS A CA 1
ATOM 833 C C . LYS A 1 109 ? -2.527 -6.859 0.906 1.00 86.88 109 LYS A C 1
ATOM 835 O O . LYS A 1 109 ? -3.184 -7.110 1.909 1.00 86.88 109 LYS A O 1
ATOM 840 N N . LEU A 1 110 ? -2.617 -5.685 0.280 1.00 85.44 110 LEU A N 1
ATOM 841 C CA . LEU A 1 110 ? -3.538 -4.632 0.704 1.00 85.44 110 LEU A CA 1
ATOM 842 C C . LEU A 1 110 ? -5.009 -5.029 0.539 1.00 85.44 110 LEU A C 1
ATOM 844 O O . LEU A 1 110 ? -5.831 -4.657 1.375 1.00 85.44 110 LEU A O 1
ATOM 848 N N . LEU A 1 111 ? -5.351 -5.737 -0.541 1.00 83.44 111 LEU A N 1
ATOM 849 C CA . LEU A 1 111 ? -6.705 -6.245 -0.762 1.00 83.44 111 LEU A CA 1
ATOM 850 C C . LEU A 1 111 ? -7.063 -7.309 0.278 1.00 83.44 111 LEU A C 1
ATOM 852 O O . LEU A 1 111 ? -8.145 -7.223 0.850 1.00 83.44 111 LEU A O 1
ATOM 856 N N . ASP A 1 112 ? -6.148 -8.242 0.542 1.00 86.00 112 ASP A N 1
ATOM 857 C CA . ASP A 1 112 ? -6.328 -9.297 1.542 1.00 86.00 112 ASP A CA 1
ATOM 858 C C . ASP A 1 112 ? -6.486 -8.693 2.945 1.00 86.00 112 ASP A C 1
ATOM 860 O O . ASP A 1 112 ? -7.460 -8.977 3.637 1.00 86.00 112 ASP A O 1
ATOM 864 N N . TRP A 1 113 ? -5.612 -7.751 3.324 1.00 87.69 113 TRP A N 1
ATOM 865 C CA . TRP A 1 113 ? -5.730 -7.010 4.583 1.00 87.69 113 TRP A CA 1
ATOM 866 C C . TRP A 1 113 ? -7.059 -6.254 4.692 1.00 87.69 113 TRP A C 1
ATOM 868 O O . TRP A 1 113 ? -7.692 -6.240 5.748 1.00 87.69 113 TRP A O 1
ATOM 878 N N . ALA A 1 114 ? -7.503 -5.610 3.609 1.00 84.81 114 ALA A N 1
ATOM 879 C CA . ALA A 1 114 ? -8.771 -4.893 3.609 1.00 84.81 114 ALA A CA 1
ATOM 880 C C . ALA A 1 114 ? -9.964 -5.846 3.780 1.00 84.81 114 ALA A C 1
ATOM 882 O O . ALA A 1 114 ? -10.919 -5.475 4.461 1.00 84.81 114 ALA A O 1
ATOM 883 N N . ASP A 1 115 ? -9.9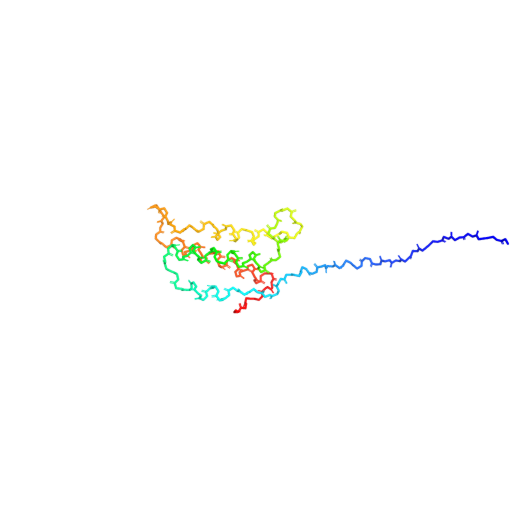16 -7.047 3.198 1.00 82.88 115 ASP A N 1
ATOM 884 C CA . ASP A 1 115 ? -10.954 -8.069 3.368 1.00 82.88 115 ASP A CA 1
ATOM 885 C C . ASP A 1 115 ? -10.976 -8.601 4.811 1.00 82.88 115 ASP A C 1
ATOM 887 O O . ASP A 1 115 ? -12.027 -8.576 5.456 1.00 82.88 115 ASP A O 1
ATOM 891 N N . ASP A 1 116 ? -9.807 -8.938 5.368 1.00 83.06 116 ASP A N 1
ATOM 892 C CA . ASP A 1 116 ? -9.644 -9.391 6.757 1.00 83.06 116 ASP A CA 1
ATOM 893 C C . ASP A 1 116 ? -10.090 -8.333 7.781 1.00 83.06 116 ASP A C 1
ATOM 895 O O . ASP A 1 116 ? -10.669 -8.648 8.826 1.00 83.06 116 ASP A O 1
ATOM 899 N N . ALA A 1 117 ? -9.859 -7.053 7.480 1.00 78.56 117 ALA A N 1
ATOM 900 C CA . ALA A 1 117 ? -10.285 -5.924 8.302 1.00 78.56 117 ALA A CA 1
ATOM 901 C C . ALA A 1 117 ? -11.751 -5.494 8.059 1.00 78.56 117 ALA A C 1
ATOM 903 O O . ALA A 1 117 ? -12.207 -4.513 8.659 1.00 78.56 117 ALA A O 1
ATOM 904 N N . GLU A 1 118 ? -12.491 -6.194 7.188 1.00 80.31 118 GLU A N 1
ATOM 905 C CA . GLU A 1 118 ? -13.856 -5.870 6.739 1.00 80.31 118 GLU A CA 1
ATOM 906 C C . GLU A 1 118 ? -14.003 -4.439 6.160 1.00 80.31 118 GLU A C 1
ATOM 908 O O . GLU A 1 118 ? -15.053 -3.784 6.262 1.00 80.31 118 GLU A O 1
ATOM 913 N N . ILE A 1 119 ? -12.943 -3.921 5.535 1.00 80.94 119 ILE A N 1
ATOM 914 C CA . ILE A 1 119 ? -12.873 -2.585 4.939 1.00 80.94 119 ILE A CA 1
ATOM 915 C C . ILE A 1 119 ? -13.313 -2.639 3.476 1.00 80.94 119 ILE A C 1
ATOM 917 O O . ILE A 1 119 ? -12.691 -3.255 2.615 1.00 80.94 119 ILE A O 1
ATOM 921 N N . LYS A 1 120 ? -14.369 -1.895 3.136 1.00 77.44 120 LYS A N 1
ATOM 922 C CA . LYS A 1 120 ? -14.872 -1.851 1.758 1.00 77.44 120 LYS A CA 1
ATOM 923 C C . LYS A 1 120 ? -14.055 -0.907 0.885 1.00 77.44 120 LYS A C 1
ATOM 925 O O . LYS A 1 120 ? -14.000 0.297 1.121 1.00 77.44 120 LYS A O 1
ATOM 930 N N . LEU A 1 121 ? -13.511 -1.417 -0.207 1.00 72.19 121 LEU A N 1
ATOM 931 C CA . LEU A 1 121 ? -12.811 -0.598 -1.193 1.00 72.19 121 LEU A CA 1
ATOM 932 C C . LEU A 1 121 ? -13.828 0.119 -2.088 1.00 72.19 121 LEU A C 1
ATOM 934 O O . LEU A 1 121 ? -14.525 -0.506 -2.892 1.00 72.19 121 LEU A O 1
ATOM 938 N N . ILE A 1 122 ? -13.930 1.438 -1.942 1.00 72.88 122 ILE A N 1
ATOM 939 C CA . ILE A 1 122 ? -14.878 2.276 -2.685 1.00 72.88 122 ILE A CA 1
ATOM 940 C C . ILE A 1 122 ? -14.155 3.132 -3.740 1.00 72.88 122 ILE A C 1
ATOM 942 O O . ILE A 1 122 ? -12.966 3.421 -3.574 1.00 72.88 122 ILE A O 1
ATOM 946 N N . PRO A 1 123 ? -14.837 3.485 -4.849 1.00 59.06 123 PRO A N 1
ATOM 947 C CA . PRO A 1 123 ? -14.301 4.385 -5.872 1.00 59.06 123 PRO A CA 1
ATOM 948 C C . PRO A 1 123 ? -13.928 5.774 -5.335 1.00 59.06 123 PRO A C 1
ATOM 950 O O . PRO A 1 123 ? -14.680 6.310 -4.488 1.00 59.06 123 PRO A O 1
#

Secondary structure (DSSP, 8-state):
------------------------SEEE-HHHHHHHTT--SHHHHHHHHHHHHHHHHHHS-HHHHSTT-TT--HHHHHHHHHHHT--SS--TTSPTTHHHHHHHHHHHHHHHHHHHTT-EEE-

pLDDT: mean 70.97, std 16.09, range [32.28, 88.56]